Protein AF-A0A8B6BKS2-F1 (afdb_monomer)

Structure (mmCIF, N/CA/C/O backbone):
data_AF-A0A8B6BKS2-F1
#
_entry.id   AF-A0A8B6BKS2-F1
#
loop_
_atom_site.group_PDB
_atom_site.id
_atom_site.type_symbol
_atom_site.label_atom_id
_atom_site.label_alt_id
_atom_site.label_comp_id
_atom_site.label_asym_id
_atom_site.label_entity_id
_atom_site.label_seq_id
_atom_site.pdbx_PDB_ins_code
_atom_site.Cartn_x
_atom_site.Cartn_y
_atom_site.Cartn_z
_atom_site.occupancy
_atom_site.B_iso_or_equiv
_atom_site.auth_seq_id
_atom_site.auth_comp_id
_atom_site.auth_asym_id
_atom_site.auth_atom_id
_atom_site.pdbx_PDB_model_num
ATOM 1 N N . MET A 1 1 ? -27.034 -13.441 58.204 1.00 42.50 1 MET A N 1
ATOM 2 C CA . MET A 1 1 ? -27.053 -11.986 57.940 1.00 42.50 1 MET A CA 1
ATOM 3 C C . MET A 1 1 ? -26.672 -11.765 56.484 1.00 42.50 1 MET A C 1
ATOM 5 O O . MET A 1 1 ? -25.498 -11.872 56.146 1.00 42.50 1 MET A O 1
ATOM 9 N N . ALA A 1 2 ? -27.660 -11.582 55.607 1.00 47.66 2 ALA A N 1
ATOM 10 C CA . ALA A 1 2 ? -27.418 -11.283 54.199 1.00 47.66 2 ALA A CA 1
ATOM 11 C C . ALA A 1 2 ? -27.009 -9.808 54.089 1.00 47.66 2 ALA A C 1
ATOM 13 O O . ALA A 1 2 ? -27.736 -8.935 54.552 1.00 47.66 2 ALA A O 1
ATOM 14 N N . ARG A 1 3 ? -25.821 -9.529 53.545 1.00 54.34 3 ARG A N 1
ATOM 15 C CA . ARG A 1 3 ? -25.397 -8.158 53.244 1.00 54.34 3 ARG A CA 1
ATOM 16 C C . ARG A 1 3 ? -26.262 -7.657 52.089 1.00 54.34 3 ARG A C 1
ATOM 18 O O . ARG A 1 3 ? -26.048 -8.059 50.949 1.00 54.34 3 ARG A O 1
ATOM 25 N N . GLU A 1 4 ? -27.254 -6.827 52.393 1.00 54.84 4 GLU A N 1
ATOM 26 C CA . GLU A 1 4 ? -27.986 -6.060 51.389 1.00 54.84 4 GLU A CA 1
ATOM 27 C C . GLU A 1 4 ? -26.988 -5.162 50.655 1.00 54.84 4 GLU A C 1
ATOM 29 O O . GLU A 1 4 ? -26.503 -4.158 51.179 1.00 54.84 4 GLU A O 1
ATOM 34 N N . ASN A 1 5 ? -26.630 -5.545 49.432 1.00 57.16 5 ASN A N 1
ATOM 35 C CA . ASN A 1 5 ? -25.919 -4.651 48.535 1.00 57.16 5 ASN A CA 1
ATOM 36 C C . ASN A 1 5 ? -26.864 -3.487 48.210 1.00 57.16 5 ASN A C 1
ATOM 38 O O . ASN A 1 5 ? -27.807 -3.648 47.438 1.00 57.16 5 ASN A O 1
ATOM 42 N N . SER A 1 6 ? -26.622 -2.329 48.832 1.00 68.44 6 SER A N 1
ATOM 43 C CA . SER A 1 6 ? -27.387 -1.097 48.618 1.00 68.44 6 SER A CA 1
ATOM 44 C C . SER A 1 6 ? -27.561 -0.815 47.114 1.00 68.44 6 SER A C 1
ATOM 46 O O . SER A 1 6 ? -26.568 -0.860 46.380 1.00 68.44 6 SER A O 1
ATOM 48 N N . PRO A 1 7 ? -28.772 -0.475 46.629 1.00 74.19 7 PRO A N 1
ATOM 49 C CA . PRO A 1 7 ? -29.033 -0.145 45.223 1.00 74.19 7 PRO A CA 1
ATOM 50 C C . PRO A 1 7 ? -28.051 0.876 44.625 1.00 74.19 7 PRO A C 1
ATOM 52 O O . PRO A 1 7 ? -27.686 0.777 43.454 1.00 74.19 7 PRO A O 1
ATOM 55 N N . LYS A 1 8 ? -27.542 1.797 45.455 1.00 75.50 8 LYS A N 1
ATOM 56 C CA . LYS A 1 8 ? -26.528 2.794 45.079 1.00 75.50 8 LYS A CA 1
ATOM 57 C C . LYS A 1 8 ? -25.171 2.168 44.726 1.00 75.50 8 LYS A C 1
ATOM 59 O O . LYS A 1 8 ? -24.528 2.607 43.780 1.00 75.50 8 LYS A O 1
ATOM 64 N N . MET A 1 9 ? -24.756 1.111 45.430 1.00 78.38 9 MET A N 1
ATOM 65 C CA . MET A 1 9 ? -23.510 0.381 45.142 1.00 78.38 9 MET A CA 1
ATOM 66 C C . MET A 1 9 ? -23.595 -0.380 43.818 1.00 78.38 9 MET A C 1
ATOM 68 O O . MET A 1 9 ? -22.642 -0.391 43.040 1.00 78.38 9 MET A O 1
ATOM 72 N N . LEU A 1 10 ? -24.750 -0.990 43.538 1.00 82.12 10 LEU A N 1
ATOM 73 C CA . LEU A 1 10 ? -24.977 -1.698 42.279 1.00 82.12 10 LEU A CA 1
ATOM 74 C C . LEU A 1 10 ? -25.006 -0.730 41.088 1.00 82.12 10 LEU A C 1
ATOM 76 O O . LEU A 1 10 ? -24.488 -1.050 40.018 1.00 82.12 10 LEU A O 1
ATOM 80 N N . GLN A 1 11 ? -25.598 0.451 41.271 1.00 81.06 11 GLN A N 1
ATOM 81 C CA . GLN A 1 11 ? -25.640 1.498 40.255 1.00 81.06 11 GLN A CA 1
ATOM 82 C C . GLN A 1 11 ? -24.242 2.058 39.963 1.00 81.06 11 GLN A C 1
ATOM 84 O O . GLN A 1 11 ? -23.825 2.062 38.808 1.00 81.06 11 GLN A O 1
ATOM 89 N N . HIS A 1 12 ? -23.477 2.389 41.004 1.00 84.00 12 HIS A N 1
ATOM 90 C CA . HIS A 1 12 ? -22.087 2.826 40.870 1.00 84.00 12 HIS A CA 1
ATOM 91 C C . HIS A 1 12 ? -21.213 1.778 40.158 1.00 84.00 12 HIS A C 1
ATOM 93 O O . HIS A 1 12 ? -20.431 2.112 39.274 1.00 84.00 12 HIS A O 1
ATOM 99 N N . TYR A 1 13 ? -21.386 0.485 40.460 1.00 87.38 13 TYR A N 1
ATOM 100 C CA . TYR A 1 13 ? -20.677 -0.591 39.756 1.00 87.38 13 TYR A CA 1
ATOM 101 C C . TYR A 1 13 ? -21.032 -0.670 38.261 1.00 87.38 13 TYR A C 1
ATOM 103 O O . TYR A 1 13 ? -20.156 -0.880 37.419 1.00 87.38 13 TYR A O 1
ATOM 111 N N . LYS A 1 14 ? -22.313 -0.493 37.907 1.00 90.81 14 LYS A N 1
ATOM 112 C CA . LYS A 1 14 ? -22.757 -0.454 36.503 1.00 90.81 14 LYS A CA 1
ATOM 113 C C . LYS A 1 14 ? -22.177 0.753 35.763 1.00 90.81 14 LYS A C 1
ATOM 115 O O . LYS A 1 14 ? -21.728 0.597 34.630 1.00 90.81 14 LYS A O 1
ATOM 120 N N . GLU A 1 15 ? -22.155 1.917 36.405 1.00 88.88 15 GLU A N 1
ATOM 121 C CA . GLU A 1 15 ? -21.561 3.144 35.865 1.00 88.88 15 GLU A CA 1
ATOM 122 C C . GLU A 1 15 ? -20.050 2.985 35.653 1.00 88.88 15 GLU A C 1
ATOM 124 O O . GLU A 1 15 ? -19.553 3.272 34.565 1.00 88.88 15 GLU A O 1
ATOM 129 N N . GLN A 1 16 ? -19.328 2.416 36.623 1.00 88.88 16 GLN A N 1
ATOM 130 C CA . GLN A 1 16 ? -17.899 2.121 36.480 1.00 88.88 16 GLN A CA 1
ATOM 131 C C . GLN A 1 16 ? -17.611 1.160 35.321 1.00 88.88 16 GLN A C 1
ATOM 133 O O . GLN A 1 16 ? -16.742 1.439 34.495 1.00 88.88 16 GLN A O 1
ATOM 138 N N . LYS A 1 17 ? -18.376 0.068 35.195 1.00 92.00 17 LYS A N 1
ATOM 139 C CA . LYS A 1 17 ? -18.244 -0.850 34.052 1.00 92.00 17 LYS A CA 1
ATOM 140 C C . LYS A 1 17 ? -18.544 -0.177 32.719 1.00 92.00 17 LYS A C 1
ATOM 142 O O . LYS A 1 17 ? -17.910 -0.491 31.713 1.00 92.00 17 LYS A O 1
ATOM 147 N N . HIS A 1 18 ? -19.516 0.731 32.686 1.00 90.94 18 HIS A N 1
ATOM 148 C CA . HIS A 1 18 ? -19.833 1.475 31.475 1.00 90.94 18 HIS A CA 1
ATOM 149 C C . HIS A 1 18 ? -18.670 2.383 31.055 1.00 90.94 18 HIS A C 1
ATOM 151 O O . HIS A 1 18 ? -18.277 2.366 29.888 1.00 90.94 18 HIS A O 1
ATOM 157 N N . ILE A 1 19 ? -18.074 3.101 32.011 1.00 93.56 19 ILE A N 1
ATOM 158 C CA . ILE A 1 19 ? -16.890 3.938 31.787 1.00 93.56 19 ILE A CA 1
ATOM 159 C C . ILE A 1 19 ? -15.718 3.089 31.279 1.00 93.56 19 ILE A C 1
ATOM 161 O O . ILE A 1 19 ? -15.110 3.443 30.273 1.00 93.56 19 ILE A O 1
ATOM 165 N N . GLU A 1 20 ? -15.449 1.934 31.893 1.00 93.00 20 GLU A N 1
ATOM 166 C CA . GLU A 1 20 ? -14.384 1.015 31.467 1.00 93.00 20 GLU A CA 1
ATOM 167 C C . GLU A 1 20 ? -14.575 0.536 30.015 1.00 93.00 20 GLU A C 1
ATOM 169 O O . GLU A 1 20 ? -13.639 0.555 29.212 1.00 93.00 20 GLU A O 1
ATOM 174 N N 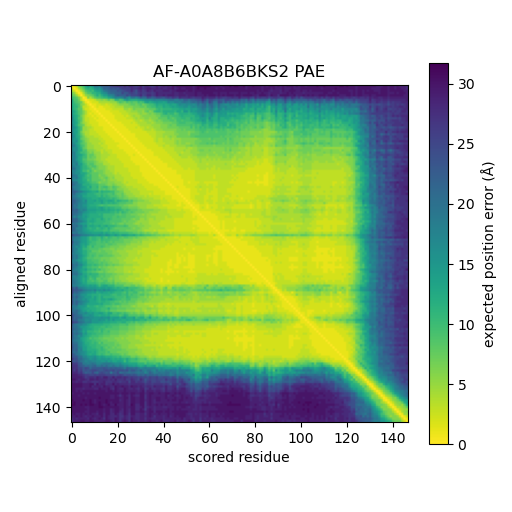. ILE A 1 21 ? -15.805 0.169 29.636 1.00 95.19 21 ILE A N 1
ATOM 175 C CA . ILE A 1 21 ? -16.134 -0.230 28.259 1.00 95.19 21 ILE A CA 1
ATOM 176 C C . ILE A 1 21 ? -15.899 0.925 27.279 1.00 95.19 21 ILE A C 1
ATOM 178 O O . ILE A 1 21 ? -15.370 0.704 26.186 1.00 95.19 21 ILE A O 1
ATOM 182 N N . LEU A 1 22 ? -16.302 2.147 27.634 1.00 94.38 22 LEU A N 1
ATOM 183 C CA . LEU A 1 22 ? -16.088 3.325 26.793 1.00 94.38 22 LEU A CA 1
ATOM 184 C C . LEU A 1 22 ? -14.598 3.643 26.638 1.00 94.38 22 LEU A C 1
ATOM 186 O O . LEU A 1 22 ? -14.151 3.912 25.521 1.00 94.38 22 LEU A O 1
ATOM 190 N N . GLN A 1 23 ? -13.829 3.543 27.722 1.00 93.62 23 GLN A N 1
ATOM 191 C CA . GLN A 1 23 ? -12.381 3.733 27.719 1.00 93.62 23 GLN A CA 1
ATOM 192 C C . GLN A 1 23 ? -11.708 2.727 26.781 1.00 93.62 23 GLN A C 1
ATOM 194 O O . GLN A 1 23 ? -10.993 3.116 25.861 1.00 93.62 23 GLN A O 1
ATOM 199 N N . LYS A 1 24 ? -12.051 1.441 26.912 1.00 95.06 24 LYS A N 1
ATOM 200 C CA . LYS A 1 24 ? -11.530 0.382 26.043 1.00 95.06 24 LYS A CA 1
ATOM 201 C C . LYS A 1 24 ? -11.869 0.620 24.570 1.00 95.06 24 LYS A C 1
ATOM 203 O O . LYS A 1 24 ? -11.003 0.484 23.711 1.00 95.06 24 LYS A O 1
ATOM 208 N N . LYS A 1 25 ? -13.107 1.019 24.257 1.00 94.88 25 LYS A N 1
ATOM 209 C CA . LYS A 1 25 ? -13.510 1.357 22.878 1.00 94.88 25 LYS A CA 1
ATOM 210 C C . LYS A 1 25 ? -12.715 2.539 22.320 1.00 94.88 25 LYS A C 1
ATOM 212 O O . LYS A 1 25 ? -12.345 2.517 21.145 1.00 94.88 25 LYS A O 1
ATOM 217 N N . LYS A 1 26 ? -12.448 3.556 23.145 1.00 94.00 26 LYS A N 1
ATOM 218 C CA . LYS A 1 26 ? -11.620 4.709 22.775 1.00 94.00 26 LYS A CA 1
ATOM 219 C C . LYS A 1 26 ? -10.180 4.277 22.490 1.00 94.00 26 LYS A C 1
ATOM 221 O O . LYS A 1 26 ? -9.654 4.620 21.433 1.00 94.00 26 LYS A O 1
ATOM 226 N N . ASP A 1 27 ? -9.580 3.476 23.362 1.00 94.12 27 ASP A N 1
ATOM 227 C CA . ASP A 1 27 ? -8.206 2.991 23.199 1.00 94.12 27 ASP A CA 1
ATOM 228 C C . ASP A 1 27 ? -8.065 2.084 21.968 1.00 94.12 27 ASP A C 1
ATOM 230 O O . ASP A 1 27 ? -7.114 2.207 21.194 1.00 94.12 27 ASP A O 1
ATOM 234 N N . GLU A 1 28 ? -9.056 1.227 21.708 1.00 95.69 28 GLU A N 1
ATOM 235 C CA . GLU A 1 28 ? -9.120 0.423 20.486 1.00 95.69 28 GLU A CA 1
ATOM 236 C C . GLU A 1 28 ? -9.212 1.291 19.225 1.00 95.69 28 GLU A C 1
ATOM 238 O O . GLU A 1 28 ? -8.568 0.982 18.218 1.00 95.69 28 GLU A O 1
ATOM 243 N N . ALA A 1 29 ? -10.002 2.368 19.253 1.00 94.38 29 ALA A N 1
ATOM 244 C CA . ALA A 1 29 ? -10.112 3.302 18.135 1.00 94.38 29 ALA A CA 1
ATOM 245 C C . ALA A 1 29 ? -8.787 4.036 17.881 1.00 94.38 29 ALA A C 1
ATOM 247 O O . ALA A 1 29 ? -8.341 4.099 16.733 1.00 94.38 29 ALA A O 1
ATOM 248 N N . ILE A 1 30 ? -8.124 4.508 18.942 1.00 94.69 30 ILE A N 1
ATOM 249 C CA . ILE A 1 30 ? -6.807 5.153 18.866 1.00 94.69 30 ILE A CA 1
ATOM 250 C C . ILE A 1 30 ? -5.774 4.175 18.300 1.00 94.69 30 ILE A C 1
ATOM 252 O O . ILE A 1 30 ? -5.097 4.495 17.326 1.00 94.69 30 ILE A O 1
ATOM 256 N N . SER A 1 31 ? -5.700 2.951 18.831 1.00 94.62 31 SER A N 1
ATOM 257 C CA . SER A 1 31 ? -4.756 1.932 18.355 1.00 94.62 31 SER A CA 1
ATOM 258 C C . SER A 1 31 ? -4.989 1.573 16.884 1.00 94.62 31 SER A C 1
ATOM 260 O O . SER A 1 31 ? -4.041 1.479 16.102 1.00 94.62 31 SER A O 1
ATOM 262 N N . LYS A 1 32 ? -6.253 1.424 16.463 1.00 95.00 32 LYS A N 1
ATOM 263 C CA . LYS A 1 32 ? -6.603 1.190 15.052 1.00 95.00 32 LYS A CA 1
ATOM 264 C C . LYS A 1 32 ? -6.180 2.357 14.163 1.00 95.00 32 LYS A C 1
ATOM 266 O O . LYS A 1 32 ? -5.700 2.115 13.057 1.00 95.00 32 LYS A O 1
ATOM 271 N N . GLN A 1 33 ? -6.359 3.595 14.617 1.00 92.38 33 GLN A N 1
ATOM 272 C CA . GLN A 1 33 ? -5.958 4.773 13.854 1.00 92.38 33 GLN A CA 1
ATOM 273 C C . GLN A 1 33 ? -4.434 4.88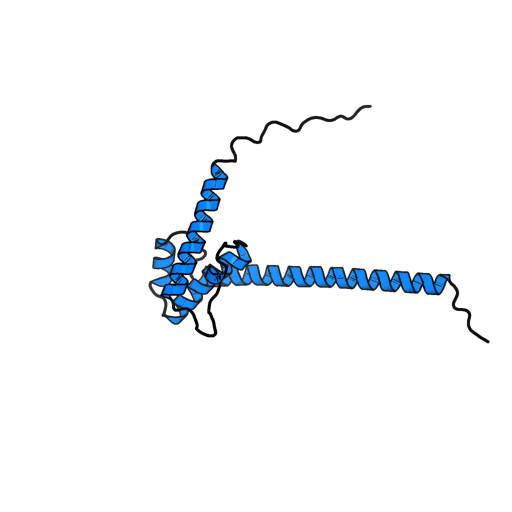1 13.743 1.00 92.38 33 GLN A C 1
ATOM 275 O O . GLN A 1 33 ? -3.930 5.119 12.647 1.00 92.38 33 GLN A O 1
ATOM 280 N N . GLN A 1 34 ? -3.708 4.628 14.833 1.00 94.31 34 GLN A N 1
ATOM 281 C CA . GLN A 1 34 ? -2.247 4.626 14.846 1.00 94.31 34 GLN A CA 1
ATOM 282 C C . GLN A 1 34 ? -1.690 3.619 13.834 1.00 94.31 34 GLN A C 1
ATOM 284 O O . GLN A 1 34 ? -0.923 3.994 12.957 1.00 94.31 34 GLN A O 1
ATOM 289 N N . ARG A 1 35 ? -2.186 2.372 13.851 1.00 94.38 35 ARG A N 1
ATOM 290 C CA . ARG A 1 35 ? -1.766 1.331 12.893 1.00 94.38 35 ARG A CA 1
ATOM 291 C C . ARG A 1 35 ? -1.983 1.741 11.436 1.00 94.38 35 ARG A C 1
ATOM 293 O O . ARG A 1 35 ? -1.143 1.452 10.590 1.00 94.38 35 ARG A O 1
ATOM 300 N N . LYS A 1 36 ? -3.102 2.411 11.132 1.00 92.62 36 LYS A N 1
ATOM 301 C CA . LYS A 1 36 ? -3.371 2.931 9.780 1.00 92.62 36 LYS A CA 1
ATOM 302 C C . LYS A 1 36 ? -2.388 4.036 9.397 1.00 92.62 36 LYS A C 1
ATOM 304 O O . LYS A 1 36 ? -1.921 4.055 8.263 1.00 92.62 36 LYS A O 1
ATOM 309 N N . ASN A 1 37 ? -2.084 4.945 10.321 1.00 93.31 37 ASN A N 1
ATOM 310 C CA . ASN A 1 37 ? -1.119 6.017 10.085 1.00 93.31 37 ASN A CA 1
ATOM 311 C C . ASN A 1 37 ? 0.284 5.446 9.837 1.00 93.31 37 ASN A C 1
ATOM 313 O O . ASN A 1 37 ? 0.926 5.827 8.861 1.00 93.31 37 ASN A O 1
ATOM 317 N N . ASP A 1 38 ? 0.714 4.481 10.649 1.00 95.38 38 ASP A N 1
ATOM 318 C CA . ASP A 1 38 ? 2.006 3.810 10.495 1.00 95.38 38 ASP A CA 1
ATOM 319 C C . ASP A 1 38 ? 2.089 3.072 9.149 1.00 95.38 38 ASP A C 1
ATOM 321 O O . ASP A 1 38 ? 3.103 3.141 8.454 1.00 95.38 38 ASP A O 1
ATOM 325 N N . GLU A 1 39 ? 1.003 2.415 8.723 1.00 95.00 39 GLU A N 1
ATOM 326 C CA . GLU A 1 39 ? 0.939 1.762 7.413 1.00 95.00 39 GLU A CA 1
ATOM 327 C C . GLU A 1 39 ? 1.041 2.769 6.257 1.00 95.00 39 GLU A C 1
ATOM 329 O O . GLU A 1 39 ? 1.725 2.495 5.267 1.00 95.00 39 GLU A O 1
ATOM 334 N N . ILE A 1 40 ? 0.400 3.937 6.375 1.00 94.00 40 ILE A N 1
ATOM 335 C CA . ILE A 1 40 ? 0.494 5.022 5.387 1.00 94.00 40 ILE A CA 1
ATOM 336 C C . ILE A 1 40 ? 1.928 5.551 5.307 1.00 94.00 40 ILE A C 1
ATOM 338 O O . ILE A 1 40 ? 2.455 5.680 4.202 1.00 94.00 40 ILE A O 1
ATOM 342 N N . ILE A 1 41 ? 2.559 5.835 6.451 1.00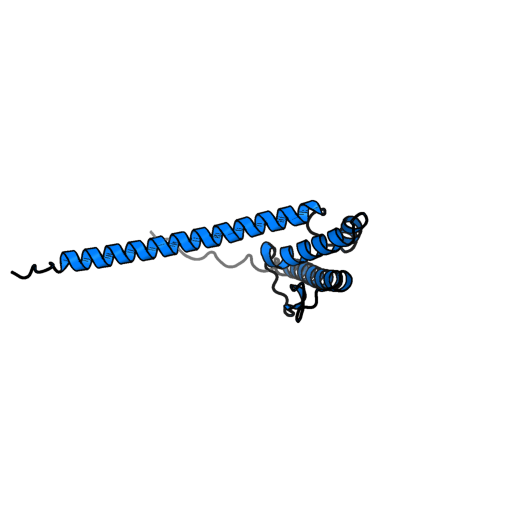 95.19 41 ILE A N 1
ATOM 343 C CA . ILE A 1 41 ? 3.938 6.342 6.521 1.00 95.19 41 ILE A CA 1
ATOM 344 C C . ILE A 1 41 ? 4.895 5.331 5.900 1.00 95.19 41 ILE A C 1
ATOM 346 O O . ILE A 1 41 ? 5.676 5.688 5.020 1.00 95.19 41 ILE A O 1
ATOM 350 N N 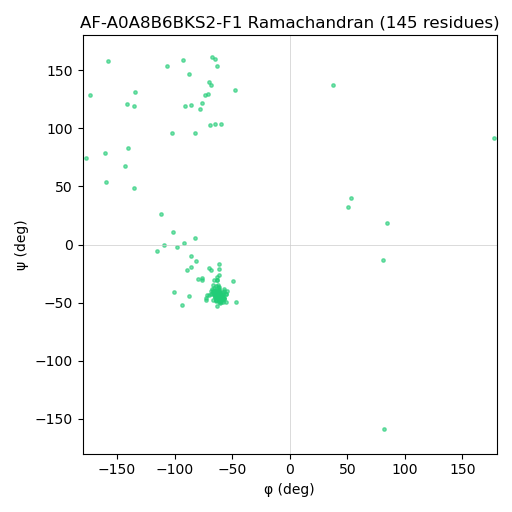. LYS A 1 42 ? 4.781 4.059 6.290 1.00 95.44 42 LYS A N 1
ATOM 351 C CA . LYS A 1 42 ? 5.597 2.988 5.723 1.00 95.44 42 LYS A CA 1
ATOM 352 C C . LYS A 1 42 ? 5.401 2.875 4.215 1.00 95.44 42 LYS A C 1
ATOM 354 O O . LYS A 1 42 ? 6.371 2.838 3.479 1.00 95.44 42 LYS A O 1
ATOM 359 N N . THR A 1 43 ? 4.154 2.857 3.745 1.00 94.12 43 THR A N 1
ATOM 360 C CA . THR A 1 43 ? 3.859 2.705 2.311 1.00 94.12 43 THR A CA 1
ATOM 361 C C . THR A 1 43 ? 4.384 3.888 1.492 1.00 94.12 43 THR A C 1
ATOM 363 O O . THR A 1 43 ? 4.835 3.680 0.372 1.00 94.12 43 THR A O 1
ATOM 366 N N . LYS A 1 44 ? 4.352 5.113 2.039 1.00 93.50 44 LYS A N 1
ATOM 367 C CA . LYS A 1 44 ? 5.004 6.290 1.439 1.00 93.50 44 LYS A CA 1
ATOM 368 C C . LYS A 1 44 ? 6.521 6.106 1.366 1.00 93.50 44 LYS A C 1
ATOM 370 O O . LYS A 1 44 ? 7.078 6.177 0.280 1.00 93.50 44 LYS A O 1
ATOM 375 N N . GLY A 1 45 ? 7.153 5.766 2.490 1.00 93.81 45 GLY A N 1
ATOM 376 C CA . GLY A 1 45 ? 8.596 5.533 2.541 1.00 93.81 45 GLY A CA 1
ATOM 377 C C . GLY A 1 45 ? 9.055 4.432 1.581 1.00 93.81 45 GLY A C 1
ATOM 378 O O . GLY A 1 45 ? 10.035 4.618 0.868 1.00 93.81 45 GLY A O 1
ATOM 379 N N . ASP A 1 46 ? 8.311 3.325 1.495 1.00 92.75 46 ASP A N 1
ATOM 380 C CA . ASP A 1 46 ? 8.612 2.207 0.596 1.00 92.75 46 ASP A CA 1
ATOM 381 C C . ASP A 1 46 ? 8.649 2.666 -0.877 1.00 92.75 46 ASP A C 1
ATOM 383 O O . ASP A 1 46 ? 9.564 2.288 -1.608 1.00 92.75 46 ASP A O 1
ATOM 387 N N . ILE A 1 47 ? 7.702 3.501 -1.331 1.00 94.62 47 ILE A N 1
ATOM 388 C CA . ILE A 1 47 ? 7.702 3.985 -2.725 1.00 94.62 47 ILE A CA 1
ATOM 389 C C . ILE A 1 47 ? 8.744 5.079 -2.985 1.00 94.62 47 ILE A C 1
ATOM 391 O O . ILE A 1 47 ? 9.259 5.165 -4.099 1.00 94.62 47 ILE A O 1
ATOM 395 N N . ASP A 1 48 ? 9.099 5.875 -1.975 1.00 94.12 48 ASP A N 1
ATOM 396 C CA . ASP A 1 48 ? 10.118 6.922 -2.100 1.00 94.12 48 ASP A CA 1
ATOM 397 C C . ASP A 1 48 ? 11.498 6.324 -2.416 1.00 94.12 48 ASP A C 1
ATOM 399 O O . ASP A 1 48 ? 12.265 6.913 -3.179 1.00 94.12 48 ASP A O 1
ATOM 403 N N . THR A 1 49 ? 11.775 5.096 -1.952 1.00 93.06 49 THR A N 1
ATOM 404 C CA . THR A 1 49 ? 13.001 4.358 -2.322 1.00 93.06 49 THR A CA 1
ATOM 405 C C . THR A 1 49 ? 13.126 4.072 -3.823 1.00 93.06 49 THR A C 1
ATOM 407 O O . THR A 1 49 ? 14.232 3.864 -4.319 1.00 93.06 49 THR A O 1
ATOM 410 N N . TYR A 1 50 ? 12.010 4.108 -4.558 1.00 92.50 50 TYR A N 1
ATOM 411 C CA . TYR A 1 50 ? 11.941 3.878 -6.003 1.00 92.50 50 TYR A CA 1
ATOM 412 C C . TYR A 1 50 ? 11.576 5.152 -6.781 1.00 92.50 50 TYR A C 1
ATOM 414 O O . TYR A 1 50 ? 11.003 5.084 -7.871 1.00 92.50 50 TYR A O 1
ATOM 422 N N . GLY A 1 51 ? 11.888 6.325 -6.223 1.00 89.00 51 GLY A N 1
ATOM 423 C CA . GLY A 1 51 ? 11.642 7.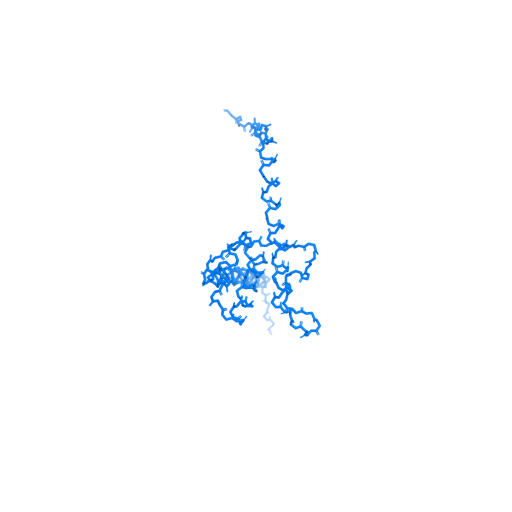613 -6.874 1.00 89.00 51 GLY A CA 1
ATOM 424 C C . GLY A 1 51 ? 10.229 8.167 -6.676 1.00 89.00 51 GLY A C 1
ATOM 425 O O . GLY A 1 51 ? 9.816 9.045 -7.429 1.00 89.00 51 GLY A O 1
ATOM 426 N N . GLY A 1 52 ? 9.493 7.677 -5.675 1.00 92.50 52 GLY A N 1
ATOM 427 C CA . GLY A 1 52 ? 8.192 8.213 -5.277 1.00 92.50 52 GLY A CA 1
ATOM 428 C C . GLY A 1 52 ? 7.029 7.706 -6.129 1.00 92.50 52 GLY A C 1
ATOM 429 O O . GLY A 1 52 ? 7.082 6.636 -6.738 1.00 92.50 52 GLY A O 1
ATOM 430 N N . GLN A 1 53 ? 5.920 8.450 -6.129 1.00 92.06 53 GLN A N 1
ATOM 431 C CA . GLN A 1 53 ? 4.708 8.054 -6.847 1.00 92.06 53 GLN A CA 1
ATOM 432 C C . GLN A 1 53 ? 4.886 8.230 -8.357 1.00 92.06 53 GLN A C 1
ATOM 434 O O . GLN A 1 53 ? 5.203 9.317 -8.833 1.00 92.06 53 GLN A O 1
ATOM 439 N N . TRP A 1 54 ? 4.579 7.185 -9.124 1.00 92.38 54 TRP A N 1
ATOM 440 C CA . TRP A 1 54 ? 4.586 7.269 -10.581 1.00 92.38 54 TRP A CA 1
ATOM 441 C C . TRP A 1 54 ? 3.204 7.673 -11.086 1.00 92.38 54 TRP A C 1
ATOM 443 O O . TRP A 1 54 ? 2.218 6.960 -10.874 1.00 92.38 54 TRP A O 1
ATOM 453 N N . VAL A 1 55 ? 3.134 8.816 -11.765 1.00 84.50 55 VAL A N 1
ATOM 454 C CA . VAL A 1 55 ? 1.904 9.301 -12.408 1.00 84.50 55 VAL A CA 1
ATOM 455 C C . VAL A 1 55 ? 1.945 8.995 -13.900 1.00 84.50 55 VAL A C 1
ATOM 457 O O . VAL A 1 55 ? 0.951 8.546 -14.468 1.00 84.50 55 VAL A O 1
ATOM 460 N N . LEU A 1 56 ? 3.105 9.175 -14.537 1.00 86.25 56 LEU A N 1
ATOM 461 C CA . LEU A 1 56 ? 3.281 8.962 -15.968 1.00 86.25 56 LEU A CA 1
ATOM 462 C C . LEU A 1 56 ? 4.080 7.686 -16.248 1.00 86.25 56 LEU A C 1
ATOM 464 O O . LEU A 1 56 ? 4.931 7.260 -15.468 1.00 86.25 56 LEU A O 1
ATOM 468 N N . LYS A 1 57 ? 3.853 7.096 -17.430 1.00 87.75 57 LYS A N 1
ATOM 469 C CA . LYS A 1 57 ? 4.588 5.906 -17.900 1.00 87.75 57 LYS A CA 1
ATOM 470 C C . LYS A 1 57 ? 6.107 6.120 -17.890 1.00 87.75 57 LYS A C 1
ATOM 472 O O . LYS A 1 57 ? 6.835 5.226 -17.479 1.00 87.75 57 LYS A O 1
ATOM 477 N N . LYS A 1 58 ? 6.560 7.311 -18.291 1.00 89.75 58 LYS A N 1
ATOM 478 C CA . LYS A 1 58 ? 7.984 7.675 -18.326 1.00 89.75 58 LYS A CA 1
ATOM 479 C C . LYS A 1 58 ? 8.644 7.644 -16.939 1.00 89.75 58 LYS A C 1
ATOM 481 O O . LYS A 1 58 ? 9.803 7.263 -16.831 1.00 89.75 58 LYS A O 1
ATOM 486 N N . ASP A 1 59 ? 7.905 8.008 -15.887 1.00 89.56 59 ASP A N 1
ATOM 487 C CA . ASP A 1 59 ? 8.430 8.055 -14.516 1.00 89.56 59 ASP A CA 1
ATOM 488 C C . ASP A 1 59 ? 8.683 6.632 -14.012 1.00 89.56 59 ASP A C 1
ATOM 490 O O . ASP A 1 59 ? 9.745 6.332 -13.474 1.00 89.56 59 ASP A O 1
ATOM 494 N N . MET A 1 60 ? 7.733 5.733 -14.289 1.00 93.25 60 MET A N 1
ATOM 495 C CA . MET A 1 60 ? 7.874 4.301 -14.040 1.00 93.25 60 MET A CA 1
ATOM 496 C C . MET A 1 60 ? 9.053 3.709 -14.822 1.00 93.25 60 MET A C 1
ATOM 498 O O . MET A 1 60 ? 9.869 3.003 -14.242 1.00 93.25 60 MET A O 1
ATOM 502 N N . GLU A 1 61 ? 9.157 3.963 -16.129 1.00 93.44 61 GLU A N 1
ATOM 503 C CA . GLU A 1 61 ? 10.242 3.407 -16.955 1.00 93.44 61 GLU A CA 1
ATOM 504 C C . GLU A 1 61 ? 11.615 3.803 -16.410 1.00 93.44 61 GLU A C 1
ATOM 506 O O . GLU A 1 61 ? 12.460 2.933 -16.201 1.00 93.44 61 GLU A O 1
ATOM 511 N N . ARG A 1 62 ? 11.787 5.085 -16.073 1.00 93.31 62 ARG A N 1
ATOM 512 C CA . ARG A 1 62 ? 13.009 5.604 -15.454 1.00 93.31 62 ARG A CA 1
ATOM 513 C C . ARG A 1 62 ? 13.297 4.958 -14.099 1.00 93.31 62 ARG A C 1
ATOM 515 O O . ARG A 1 62 ? 14.436 4.596 -13.822 1.00 93.31 62 ARG A O 1
ATOM 522 N N . ALA A 1 63 ? 12.281 4.807 -13.251 1.00 93.19 63 ALA A N 1
ATOM 523 C CA . ALA A 1 63 ? 12.441 4.199 -11.933 1.00 93.19 63 ALA A CA 1
ATOM 524 C C . ALA A 1 63 ? 12.817 2.710 -12.006 1.00 93.19 63 ALA A C 1
ATOM 526 O O . ALA A 1 63 ? 13.509 2.202 -11.127 1.00 93.19 63 ALA A O 1
ATOM 527 N N . LEU A 1 64 ? 12.374 2.003 -13.049 1.00 95.44 64 LEU A N 1
ATOM 528 C CA . LEU A 1 64 ? 12.625 0.573 -13.214 1.00 95.44 64 LEU A CA 1
ATOM 529 C C . LEU A 1 64 ? 13.926 0.260 -13.965 1.00 95.44 64 LEU A C 1
ATOM 531 O O . LEU A 1 64 ? 14.423 -0.854 -13.826 1.00 95.44 64 LEU A O 1
ATOM 535 N N . GLU A 1 65 ? 14.465 1.186 -14.758 1.00 93.19 65 GLU A N 1
ATOM 536 C CA . GLU A 1 65 ? 15.549 0.951 -15.726 1.00 93.19 65 GLU A CA 1
ATOM 537 C C . GLU A 1 65 ? 16.720 0.132 -15.156 1.00 93.19 65 GLU A C 1
ATOM 539 O O . GLU A 1 65 ? 17.073 -0.909 -15.712 1.00 93.19 65 GLU A O 1
ATOM 544 N N . ASN A 1 66 ? 17.224 0.525 -13.983 1.00 92.12 66 ASN A N 1
ATOM 545 C CA . ASN A 1 66 ? 18.419 -0.060 -13.362 1.00 92.12 66 ASN A CA 1
ATOM 546 C C . ASN A 1 66 ? 18.124 -1.056 -12.225 1.00 92.12 66 ASN A C 1
ATOM 548 O O . ASN A 1 66 ? 19.030 -1.452 -11.493 1.00 92.12 66 ASN A O 1
ATOM 552 N N . LEU A 1 67 ? 16.865 -1.463 -12.044 1.00 95.12 67 LEU A N 1
ATOM 553 C CA . LEU A 1 67 ? 16.478 -2.381 -10.972 1.00 95.12 67 LEU A CA 1
ATOM 554 C C . LEU A 1 67 ? 16.616 -3.851 -11.387 1.00 95.12 67 LEU A C 1
ATOM 556 O O . LEU A 1 67 ? 16.321 -4.238 -12.521 1.00 95.12 67 LE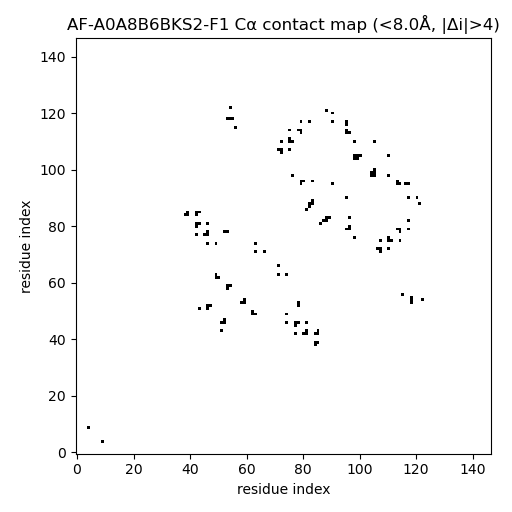U A O 1
ATOM 560 N N . SER A 1 68 ? 16.969 -4.709 -10.428 1.00 96.62 68 SER A N 1
ATOM 561 C CA . SER A 1 68 ? 16.856 -6.161 -10.606 1.00 96.62 68 SER A CA 1
ATOM 562 C C . SER A 1 68 ? 15.392 -6.589 -10.758 1.00 96.62 68 SER A C 1
ATOM 564 O O . SER A 1 68 ? 14.472 -5.898 -10.320 1.00 96.62 68 SER A O 1
ATOM 566 N N . MET A 1 69 ? 15.146 -7.771 -11.332 1.00 95.25 69 MET A N 1
ATOM 567 C CA . MET A 1 69 ? 13.780 -8.267 -11.547 1.00 95.25 69 MET A CA 1
ATOM 568 C C . MET A 1 69 ? 12.953 -8.345 -10.250 1.00 95.25 69 MET A C 1
ATOM 570 O O . MET A 1 69 ? 11.771 -8.004 -10.258 1.00 95.25 69 MET A O 1
ATOM 574 N N . SER A 1 70 ? 13.571 -8.736 -9.128 1.00 95.25 70 SER A N 1
ATOM 575 C CA . SER A 1 70 ? 12.896 -8.752 -7.820 1.00 95.25 70 SER A CA 1
ATOM 576 C C . SER A 1 70 ? 12.497 -7.343 -7.387 1.00 95.25 70 SER A C 1
ATOM 578 O O . SER A 1 70 ? 11.338 -7.104 -7.061 1.00 95.25 70 SER A O 1
ATOM 580 N N . GLN A 1 71 ? 13.428 -6.389 -7.471 1.00 96.38 71 GLN A N 1
ATOM 581 C CA . GLN A 1 71 ? 13.171 -4.995 -7.110 1.00 96.38 71 GLN A CA 1
ATOM 582 C C . GLN A 1 71 ? 12.100 -4.360 -8.000 1.00 96.38 71 GLN A C 1
ATOM 584 O O . GLN A 1 71 ? 11.276 -3.605 -7.500 1.00 96.38 71 GLN A O 1
ATOM 589 N N . LYS A 1 72 ? 12.049 -4.698 -9.297 1.00 97.00 72 LYS A N 1
ATOM 590 C CA . LYS A 1 72 ? 10.975 -4.241 -10.194 1.00 97.00 72 LYS A CA 1
ATOM 591 C C . LYS A 1 72 ? 9.605 -4.710 -9.710 1.00 97.00 72 LYS A C 1
ATOM 593 O O . LYS A 1 72 ? 8.665 -3.922 -9.663 1.00 97.00 72 LYS A O 1
ATOM 598 N N . VAL A 1 73 ? 9.483 -5.986 -9.340 1.00 96.75 73 VAL A N 1
ATOM 599 C CA . VAL A 1 73 ? 8.229 -6.541 -8.809 1.00 96.75 73 VAL A CA 1
ATOM 600 C C . VAL A 1 73 ? 7.827 -5.833 -7.518 1.00 96.75 73 VAL A C 1
ATOM 602 O O . VAL A 1 73 ? 6.663 -5.452 -7.376 1.00 96.75 73 VAL A O 1
ATOM 605 N N . ASP A 1 74 ? 8.769 -5.636 -6.601 1.00 96.06 74 ASP A N 1
ATOM 606 C CA . ASP A 1 74 ? 8.501 -4.994 -5.314 1.00 96.06 74 ASP A CA 1
ATOM 607 C C . ASP A 1 74 ? 8.117 -3.520 -5.482 1.00 96.06 74 ASP A C 1
ATOM 609 O O . ASP A 1 74 ? 7.115 -3.086 -4.910 1.00 96.06 74 ASP A O 1
ATOM 613 N N . ALA A 1 75 ? 8.806 -2.786 -6.358 1.00 96.69 75 ALA A N 1
ATOM 614 C CA . ALA A 1 75 ? 8.493 -1.397 -6.676 1.00 96.69 75 ALA A CA 1
ATOM 615 C C . ALA A 1 75 ? 7.074 -1.248 -7.256 1.00 96.69 75 ALA A C 1
ATOM 617 O O . ALA A 1 75 ? 6.289 -0.423 -6.785 1.00 96.69 75 ALA A O 1
ATOM 618 N N . VAL A 1 76 ? 6.684 -2.099 -8.216 1.00 96.81 76 VAL A N 1
ATOM 619 C CA . VAL A 1 76 ? 5.332 -2.056 -8.807 1.00 96.81 76 VAL A CA 1
ATOM 620 C C . VAL A 1 76 ? 4.257 -2.441 -7.784 1.00 96.81 76 VAL A C 1
ATOM 622 O O . VAL A 1 76 ? 3.205 -1.799 -7.719 1.00 96.81 76 VAL A O 1
ATOM 625 N N . LYS A 1 77 ? 4.503 -3.448 -6.933 1.00 96.44 77 LYS A N 1
ATOM 626 C CA . LYS A 1 77 ? 3.590 -3.775 -5.822 1.00 96.44 77 LYS A CA 1
ATOM 627 C C . LYS A 1 77 ? 3.454 -2.613 -4.844 1.00 96.44 77 LYS A C 1
ATOM 629 O O . LYS A 1 77 ? 2.344 -2.362 -4.376 1.00 96.44 77 LYS A O 1
ATOM 634 N N . GLY A 1 78 ? 4.548 -1.903 -4.568 1.00 96.12 78 GLY A N 1
ATOM 635 C CA . GLY A 1 78 ? 4.565 -0.681 -3.770 1.00 96.12 78 GLY A CA 1
ATOM 636 C C . GLY A 1 78 ? 3.599 0.363 -4.322 1.00 96.12 78 GLY A C 1
ATOM 637 O O . GLY A 1 78 ? 2.729 0.832 -3.592 1.00 96.12 78 GLY A O 1
ATOM 638 N N . GLN A 1 79 ? 3.649 0.636 -5.629 1.00 95.44 79 GLN A N 1
ATOM 639 C CA . GLN A 1 79 ? 2.732 1.582 -6.278 1.00 95.44 79 GLN A CA 1
ATOM 640 C C . GLN A 1 79 ? 1.261 1.146 -6.197 1.00 95.44 79 GLN A C 1
ATOM 642 O O . GLN A 1 79 ? 0.381 1.948 -5.884 1.00 95.44 79 GLN A O 1
ATOM 647 N N . ILE A 1 80 ? 0.966 -0.135 -6.437 1.00 95.19 80 ILE A N 1
ATOM 648 C CA . ILE A 1 80 ? -0.404 -0.669 -6.320 1.00 95.19 80 ILE A CA 1
ATOM 649 C C . ILE A 1 80 ? -0.895 -0.593 -4.864 1.00 95.19 80 ILE A C 1
ATOM 651 O O . ILE A 1 80 ? -2.046 -0.236 -4.600 1.00 95.19 80 ILE A O 1
ATOM 655 N N . LYS A 1 81 ? -0.026 -0.891 -3.892 1.00 94.94 81 LYS A N 1
ATOM 656 C CA . LYS A 1 81 ? -0.351 -0.766 -2.467 1.00 94.94 81 LYS A CA 1
ATOM 657 C C . LYS A 1 81 ? -0.593 0.692 -2.082 1.00 94.94 81 LYS A C 1
ATOM 659 O O . LYS A 1 81 ? -1.542 0.965 -1.351 1.00 94.94 81 LYS A O 1
ATOM 664 N N . TYR A 1 82 ? 0.206 1.620 -2.601 1.00 94.06 82 TYR A N 1
ATOM 665 C CA . TYR A 1 82 ? 0.038 3.053 -2.383 1.00 94.06 82 TYR A CA 1
ATOM 666 C C . TYR A 1 82 ? -1.342 3.542 -2.838 1.00 94.06 82 TYR A C 1
ATOM 668 O O . TYR A 1 82 ? -2.038 4.220 -2.079 1.00 94.06 82 TYR A O 1
ATOM 676 N N . GLN A 1 83 ? -1.789 3.110 -4.020 1.00 91.50 83 GLN A N 1
ATOM 677 C CA . GLN A 1 83 ? -3.134 3.397 -4.536 1.00 91.50 83 GLN A CA 1
ATOM 678 C C . GLN A 1 83 ? -4.241 2.953 -3.564 1.00 91.50 83 GLN A C 1
ATOM 680 O O . GLN A 1 83 ? -5.194 3.691 -3.305 1.00 91.50 83 GLN A O 1
ATOM 685 N N . LYS A 1 84 ? -4.086 1.768 -2.964 1.00 91.19 84 LYS A N 1
ATOM 686 C CA . LYS A 1 84 ? -5.041 1.210 -1.998 1.00 91.19 84 LYS A CA 1
ATOM 687 C C . LYS A 1 84 ? -5.003 1.907 -0.634 1.00 91.19 84 LYS A C 1
ATOM 689 O O . LYS A 1 84 ? -6.052 2.205 -0.071 1.00 91.19 84 LYS A O 1
ATOM 694 N N . VAL A 1 85 ? -3.811 2.099 -0.071 1.00 90.81 85 VAL A N 1
ATOM 695 C CA . VAL A 1 85 ? -3.620 2.507 1.333 1.00 90.81 85 VAL A CA 1
ATOM 696 C C . VAL A 1 85 ? -3.649 4.024 1.488 1.00 90.81 85 VAL A C 1
ATOM 698 O O . VAL A 1 85 ? -4.297 4.538 2.399 1.00 90.81 85 VAL A O 1
ATOM 701 N N . VAL A 1 86 ? -2.961 4.742 0.599 1.00 89.88 86 VAL A N 1
ATOM 702 C CA . VAL A 1 86 ? -2.760 6.191 0.708 1.00 89.88 86 VAL A CA 1
ATOM 703 C C . VAL A 1 86 ? -3.831 6.940 -0.070 1.00 89.88 86 VAL A C 1
ATOM 705 O O . VAL A 1 86 ? -4.523 7.778 0.503 1.00 89.88 86 VAL A O 1
ATOM 708 N N . LEU A 1 87 ? -4.020 6.598 -1.347 1.00 88.12 87 LEU A N 1
ATOM 709 C CA . LEU A 1 87 ? -5.007 7.271 -2.201 1.00 88.12 87 LEU A CA 1
ATOM 710 C C . LEU A 1 87 ? -6.433 6.752 -1.995 1.00 88.12 87 LEU A C 1
ATOM 712 O O . LEU A 1 87 ? -7.385 7.394 -2.435 1.00 88.12 87 LEU A O 1
ATOM 716 N N . LYS A 1 88 ? -6.584 5.603 -1.321 1.00 85.62 88 LYS A N 1
ATOM 717 C CA . LYS A 1 88 ? -7.872 4.949 -1.033 1.00 85.62 88 LYS A CA 1
ATOM 718 C C . LYS A 1 88 ? -8.746 4.793 -2.283 1.00 85.62 88 LYS A C 1
ATOM 720 O O . LYS A 1 88 ? -9.974 4.848 -2.205 1.00 85.62 88 LYS A O 1
ATOM 725 N N . LYS A 1 89 ? -8.115 4.599 -3.445 1.00 79.50 89 LYS A N 1
ATOM 726 C CA . LYS A 1 89 ? -8.815 4.389 -4.710 1.00 79.50 89 LYS A CA 1
ATOM 727 C C . LYS A 1 89 ? -9.309 2.950 -4.755 1.00 79.50 89 LYS A C 1
ATOM 729 O O . LYS A 1 89 ? -8.522 2.005 -4.740 1.00 79.50 89 LYS A O 1
ATOM 734 N N . ASN A 1 90 ? -10.628 2.800 -4.800 1.00 80.12 90 ASN A N 1
ATOM 735 C CA . ASN A 1 90 ? -11.290 1.514 -4.950 1.00 80.12 90 ASN A CA 1
ATOM 736 C C . ASN A 1 90 ? -11.752 1.381 -6.403 1.00 80.12 90 ASN A C 1
ATOM 738 O O . ASN A 1 90 ? -12.804 1.922 -6.738 1.00 80.12 90 ASN A O 1
ATOM 742 N N . PRO A 1 91 ? -10.970 0.722 -7.277 1.00 86.38 91 PRO A N 1
ATOM 743 C CA . PRO A 1 91 ? -11.427 0.440 -8.629 1.00 86.38 91 PRO A CA 1
ATOM 744 C C . PRO A 1 91 ? -12.644 -0.490 -8.587 1.00 86.38 91 PRO A C 1
ATOM 746 O O . PRO A 1 91 ? -12.784 -1.297 -7.662 1.00 86.38 91 PRO A O 1
ATOM 749 N N . GLU A 1 92 ? -13.482 -0.420 -9.620 1.00 86.50 92 GLU A N 1
ATOM 750 C CA . GLU A 1 92 ? -14.578 -1.376 -9.821 1.00 86.50 92 GLU A CA 1
ATOM 751 C C . GLU A 1 92 ? -14.037 -2.813 -9.880 1.00 86.50 92 GLU A C 1
ATOM 753 O O . GLU A 1 92 ? -14.508 -3.701 -9.164 1.00 86.50 92 GLU A O 1
ATOM 758 N N . ASP A 1 93 ? -12.959 -3.022 -10.645 1.00 88.81 93 ASP A N 1
ATOM 759 C CA . ASP A 1 93 ? -12.220 -4.282 -10.654 1.00 88.81 93 ASP A CA 1
ATOM 760 C C . ASP A 1 93 ? -11.221 -4.357 -9.488 1.00 88.81 93 ASP A C 1
ATOM 762 O O . ASP A 1 93 ? -10.069 -3.915 -9.562 1.00 88.81 93 ASP A O 1
ATOM 766 N N . LYS A 1 94 ? -11.650 -4.995 -8.395 1.00 88.25 94 LYS A N 1
ATOM 767 C CA . LYS A 1 94 ? -10.814 -5.242 -7.208 1.00 88.25 94 LYS A CA 1
ATOM 768 C C . LYS A 1 94 ? -9.589 -6.117 -7.491 1.00 88.25 94 LYS A C 1
ATOM 770 O O . LYS A 1 94 ? -8.673 -6.137 -6.665 1.00 88.25 94 LYS A O 1
ATOM 775 N N . ASN A 1 95 ? -9.536 -6.847 -8.611 1.00 89.88 95 ASN A N 1
ATOM 776 C CA . ASN A 1 95 ? -8.369 -7.663 -8.953 1.00 89.88 95 ASN A CA 1
ATOM 777 C C . ASN A 1 95 ? -7.142 -6.813 -9.294 1.00 89.88 95 ASN A C 1
ATOM 779 O O . ASN A 1 95 ? -6.020 -7.283 -9.104 1.00 89.88 95 ASN A O 1
ATOM 783 N N . LEU A 1 96 ? -7.333 -5.547 -9.683 1.00 92.44 96 LEU A N 1
ATOM 784 C CA . LEU A 1 96 ? -6.233 -4.612 -9.939 1.00 9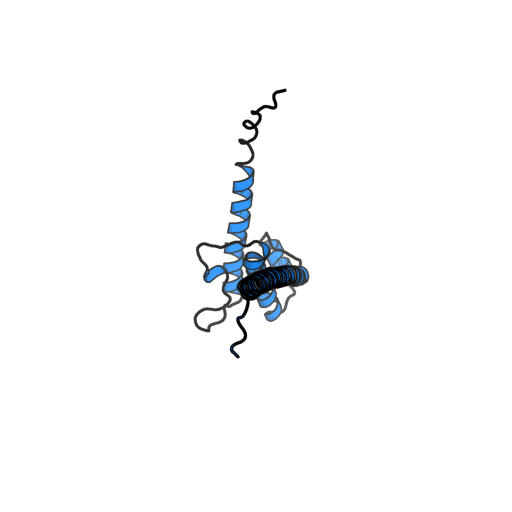2.44 96 LEU A CA 1
ATOM 785 C C . LEU A 1 96 ? -5.367 -4.360 -8.694 1.00 92.44 96 LEU A C 1
ATOM 787 O O . LEU A 1 96 ? -4.183 -4.064 -8.817 1.00 92.44 96 LEU A O 1
ATOM 791 N N . LEU A 1 97 ? -5.938 -4.516 -7.494 1.00 92.88 97 LEU A N 1
ATOM 792 C CA . LEU A 1 97 ? -5.239 -4.330 -6.217 1.00 92.88 97 LEU A CA 1
ATOM 793 C C . LEU A 1 97 ? -4.620 -5.624 -5.657 1.00 92.88 97 LEU A C 1
ATOM 795 O O . LEU A 1 97 ? -4.079 -5.613 -4.548 1.00 92.88 97 LEU A O 1
ATOM 799 N N . LYS A 1 98 ? -4.743 -6.752 -6.366 1.00 93.00 98 LYS A N 1
ATOM 800 C CA . LYS A 1 98 ? -4.223 -8.055 -5.931 1.00 93.00 98 LYS A CA 1
ATOM 801 C C . LYS A 1 98 ? -2.817 -8.305 -6.476 1.00 93.00 98 LYS A C 1
ATOM 803 O O . LYS A 1 98 ? -2.403 -7.738 -7.483 1.00 93.00 98 LYS A O 1
ATOM 808 N N . PHE A 1 99 ? -2.101 -9.209 -5.809 1.00 95.56 99 PHE A N 1
ATOM 809 C CA . PHE A 1 99 ? -0.758 -9.659 -6.203 1.00 95.56 99 PHE A CA 1
ATOM 810 C C . PHE A 1 99 ? -0.704 -11.141 -6.591 1.00 95.56 99 PHE A C 1
ATOM 812 O O . PHE A 1 99 ? 0.344 -11.641 -7.005 1.00 95.56 99 PHE A O 1
ATOM 819 N N . SER A 1 100 ? -1.819 -11.845 -6.423 1.00 94.38 100 SER A N 1
ATOM 820 C CA . SER A 1 100 ? -2.001 -13.246 -6.771 1.00 94.38 100 SER A CA 1
ATOM 821 C C . SER A 1 100 ? -3.486 -13.556 -6.944 1.00 94.38 100 SER A C 1
ATOM 823 O O . SER A 1 100 ? -4.350 -12.859 -6.400 1.00 94.38 100 SER A O 1
ATOM 825 N N . VAL A 1 101 ? -3.771 -14.624 -7.684 1.00 92.06 101 VAL A N 1
ATOM 826 C CA . VAL A 1 101 ? -5.098 -15.234 -7.824 1.00 92.06 101 VAL A CA 1
ATOM 827 C C . VAL A 1 101 ? -4.916 -16.737 -7.682 1.00 92.06 101 VAL A C 1
ATOM 829 O O . VAL A 1 101 ? -4.007 -17.295 -8.285 1.00 92.06 101 VAL A O 1
ATOM 832 N N . GLU A 1 102 ? -5.738 -17.374 -6.843 1.00 91.00 102 GLU A N 1
ATOM 833 C CA . GLU A 1 102 ? -5.759 -18.841 -6.686 1.00 91.00 102 GLU A CA 1
ATOM 834 C C . GLU A 1 102 ? -4.373 -19.449 -6.386 1.00 91.00 102 GLU A C 1
ATOM 836 O O . GLU A 1 102 ? -3.984 -20.478 -6.923 1.00 91.00 102 GLU A O 1
ATOM 841 N N . GLY A 1 103 ? -3.580 -18.772 -5.549 1.00 90.12 103 GLY A N 1
ATOM 842 C CA . GLY A 1 103 ? -2.221 -19.207 -5.194 1.00 90.12 103 GLY A CA 1
ATOM 843 C C . GLY A 1 103 ? -1.142 -18.863 -6.229 1.00 90.12 103 GLY A C 1
ATOM 844 O O . GLY A 1 103 ? 0.041 -18.852 -5.891 1.00 90.12 103 GLY A O 1
ATOM 845 N N . ASN A 1 104 ? -1.523 -18.467 -7.444 1.00 93.44 104 ASN A N 1
ATOM 846 C CA . ASN A 1 104 ? -0.595 -18.066 -8.496 1.00 93.44 104 ASN A CA 1
ATOM 847 C C . ASN A 1 104 ? -0.222 -16.587 -8.365 1.00 93.44 104 ASN A C 1
ATOM 849 O O . ASN A 1 104 ? -1.078 -15.700 -8.405 1.00 93.44 104 ASN A O 1
ATOM 853 N N . LYS A 1 105 ? 1.075 -16.310 -8.195 1.00 94.94 105 LYS A N 1
ATOM 854 C CA . LYS A 1 105 ? 1.608 -14.942 -8.113 1.00 94.94 105 LYS A CA 1
ATOM 855 C C . LYS A 1 105 ? 1.531 -14.261 -9.476 1.00 94.94 105 LYS A C 1
ATOM 857 O O . LYS A 1 105 ? 1.848 -14.868 -10.495 1.00 94.94 105 LYS A O 1
ATOM 862 N N . PHE A 1 106 ? 1.172 -12.983 -9.481 1.00 95.38 106 PHE A N 1
ATOM 863 C CA . PHE A 1 106 ? 1.195 -12.190 -10.702 1.00 95.38 106 PHE A CA 1
ATOM 864 C C . PHE A 1 106 ? 2.626 -11.959 -11.184 1.00 95.38 106 PHE A C 1
ATOM 866 O O . PHE A 1 106 ? 3.529 -11.647 -10.404 1.00 95.38 106 PHE A O 1
ATOM 873 N N . THR A 1 107 ? 2.808 -12.091 -12.493 1.00 95.75 107 THR A N 1
ATOM 874 C CA . THR A 1 107 ? 4.039 -11.715 -13.192 1.00 95.75 107 THR A CA 1
ATOM 875 C C . THR A 1 107 ? 4.229 -10.198 -13.166 1.00 95.75 107 THR A C 1
ATOM 877 O O . THR A 1 107 ? 3.273 -9.440 -12.987 1.00 95.75 107 THR A O 1
ATOM 880 N N . LEU A 1 108 ? 5.457 -9.727 -13.409 1.00 95.31 108 LEU A N 1
ATOM 881 C CA . LEU A 1 108 ? 5.734 -8.291 -13.508 1.00 95.31 108 LEU A CA 1
ATOM 882 C C . LEU A 1 108 ? 4.847 -7.609 -14.562 1.00 95.31 108 LEU A C 1
ATOM 884 O O . LEU A 1 108 ? 4.286 -6.556 -14.288 1.00 95.31 108 LEU A O 1
ATOM 888 N N . ASN A 1 109 ? 4.651 -8.230 -15.728 1.00 95.81 109 ASN A N 1
ATOM 889 C CA . ASN A 1 109 ? 3.822 -7.665 -16.797 1.00 95.81 109 ASN A CA 1
ATOM 890 C C . ASN A 1 109 ? 2.356 -7.495 -16.373 1.00 95.81 109 ASN A C 1
ATOM 892 O O . ASN A 1 109 ? 1.746 -6.469 -16.668 1.00 95.81 109 ASN A O 1
ATOM 896 N N . GLN A 1 110 ? 1.802 -8.463 -15.637 1.00 96.12 110 GLN A N 1
ATOM 897 C CA . GLN A 1 110 ? 0.452 -8.353 -15.075 1.00 96.12 110 GLN A CA 1
ATOM 898 C C . GLN A 1 110 ? 0.368 -7.228 -14.036 1.00 96.12 110 GLN A C 1
ATOM 900 O O . GLN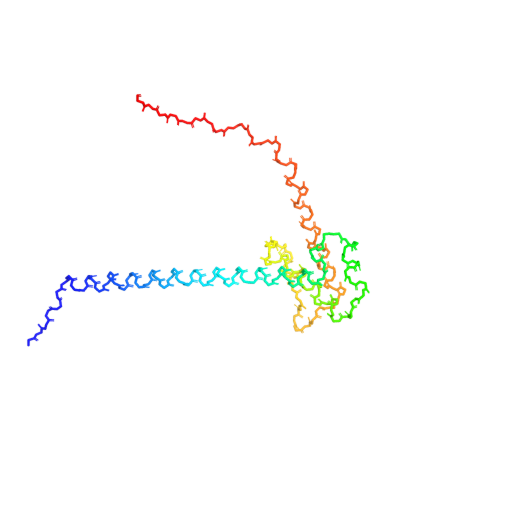 A 1 110 ? -0.574 -6.439 -14.055 1.00 96.12 110 GLN A O 1
ATOM 905 N N . LEU A 1 111 ? 1.373 -7.107 -13.164 1.00 96.44 111 LEU A N 1
ATOM 906 C CA . LEU A 1 111 ? 1.434 -6.030 -12.173 1.00 96.44 111 LEU A CA 1
ATOM 907 C C . LEU A 1 111 ? 1.553 -4.648 -12.836 1.00 96.44 111 LEU A C 1
ATOM 909 O O . LEU A 1 111 ? 0.852 -3.722 -12.438 1.00 96.44 111 LEU A O 1
ATOM 913 N N . LEU A 1 112 ? 2.376 -4.509 -13.878 1.00 95.25 112 LEU A N 1
ATOM 914 C CA . LEU A 1 112 ? 2.521 -3.268 -14.646 1.00 95.25 112 LEU A CA 1
ATOM 915 C C . LEU A 1 112 ? 1.212 -2.872 -15.337 1.00 95.25 112 LEU A C 1
ATOM 917 O O . LEU A 1 112 ? 0.833 -1.699 -15.326 1.00 95.25 112 LEU A O 1
ATOM 921 N N . LEU A 1 113 ? 0.491 -3.845 -15.903 1.00 94.12 113 LEU A N 1
ATOM 922 C CA . LEU A 1 113 ? -0.822 -3.609 -16.499 1.00 94.12 113 LEU A CA 1
ATOM 923 C C . LEU A 1 113 ? -1.832 -3.126 -15.450 1.00 94.12 113 LEU A C 1
ATOM 925 O O . LEU A 1 113 ? -2.548 -2.152 -15.693 1.00 94.12 113 LEU A O 1
ATOM 929 N N . ASN A 1 114 ? -1.862 -3.773 -14.281 1.00 94.06 114 ASN A N 1
ATOM 930 C CA . ASN A 1 114 ? -2.732 -3.379 -13.175 1.00 94.06 114 ASN A CA 1
ATOM 931 C C . ASN A 1 114 ? -2.416 -1.962 -12.696 1.00 94.06 114 ASN A C 1
ATOM 933 O O . ASN A 1 114 ? -3.321 -1.134 -12.590 1.00 94.06 114 ASN A O 1
ATOM 937 N N . TRP A 1 115 ? -1.135 -1.657 -12.477 1.00 93.44 115 TRP A N 1
ATOM 938 C CA . TRP A 1 115 ? -0.690 -0.316 -12.110 1.00 93.44 115 TRP A CA 1
ATOM 939 C C . TRP A 1 115 ? -1.124 0.727 -13.145 1.00 93.44 115 TRP A C 1
ATOM 941 O O . TRP A 1 115 ? -1.711 1.737 -12.769 1.00 93.44 115 TRP A O 1
ATOM 951 N N . ARG A 1 116 ? -0.927 0.472 -14.444 1.00 90.94 116 ARG A N 1
ATOM 952 C CA . ARG A 1 116 ? -1.297 1.423 -15.504 1.00 90.94 116 ARG A CA 1
ATOM 953 C C . ARG A 1 116 ? -2.797 1.720 -15.516 1.00 90.94 116 ARG A C 1
ATOM 955 O O . ARG A 1 116 ? -3.195 2.871 -15.676 1.00 90.94 116 ARG A O 1
ATOM 962 N N . ARG A 1 117 ? -3.636 0.698 -15.315 1.00 90.94 117 ARG A N 1
ATOM 963 C CA . ARG A 1 117 ? -5.093 0.874 -15.187 1.00 90.94 117 ARG A CA 1
ATOM 964 C C . ARG A 1 117 ? -5.447 1.735 -13.969 1.00 90.94 117 ARG A C 1
ATOM 966 O O . ARG A 1 117 ? -6.260 2.644 -14.091 1.00 90.94 117 ARG A O 1
ATOM 973 N N . LEU A 1 118 ? -4.802 1.503 -12.826 1.00 90.31 118 LEU A N 1
ATOM 974 C CA . LEU A 1 118 ? -5.001 2.298 -11.606 1.00 90.31 118 LEU A CA 1
ATOM 975 C C . LEU A 1 118 ? -4.516 3.751 -11.750 1.00 90.31 118 LEU A C 1
ATOM 977 O O . LEU A 1 118 ? -5.184 4.676 -11.287 1.00 90.31 118 LEU A O 1
ATOM 981 N N . ALA A 1 119 ? -3.374 3.967 -12.404 1.00 86.50 119 ALA A N 1
ATOM 982 C CA . ALA A 1 119 ? -2.833 5.298 -12.664 1.00 86.50 119 ALA A CA 1
ATOM 983 C C . ALA A 1 119 ? -3.788 6.118 -13.546 1.00 86.50 119 ALA A C 1
ATOM 985 O O . ALA A 1 119 ? -4.113 7.254 -13.205 1.00 86.50 119 ALA A O 1
ATOM 986 N N . ASN A 1 120 ? -4.341 5.509 -14.600 1.00 84.06 120 ASN A N 1
ATOM 987 C CA . ASN A 1 120 ? -5.334 6.157 -15.458 1.00 84.06 120 ASN A CA 1
ATOM 988 C C . ASN A 1 120 ? -6.603 6.564 -14.692 1.00 84.06 120 ASN A C 1
ATOM 990 O O . ASN A 1 120 ? -7.090 7.671 -14.896 1.00 84.06 120 ASN A O 1
ATOM 994 N N . LEU A 1 121 ? -7.099 5.722 -13.774 1.00 80.19 121 LEU A N 1
ATOM 995 C CA . LEU A 1 121 ? -8.245 6.063 -12.911 1.00 80.19 121 LEU A CA 1
ATOM 996 C C . LEU A 1 121 ? -7.951 7.245 -11.978 1.00 80.19 121 LEU A C 1
ATOM 998 O O . LEU A 1 121 ? -8.851 7.987 -11.584 1.00 80.19 121 LEU A O 1
ATOM 1002 N N . THR A 1 122 ? -6.689 7.407 -11.583 1.00 72.25 122 THR A N 1
ATOM 1003 C CA . THR A 1 122 ? -6.269 8.529 -10.741 1.00 72.25 122 THR A CA 1
ATOM 1004 C C . THR A 1 122 ? -6.269 9.819 -11.554 1.00 72.25 122 THR A C 1
ATOM 1006 O O . THR A 1 122 ? -6.840 10.806 -11.104 1.00 72.25 122 THR A O 1
ATOM 1009 N N . ILE A 1 123 ? -5.705 9.790 -12.764 1.00 69.12 123 ILE A N 1
ATOM 1010 C CA . ILE A 1 123 ? -5.635 10.952 -13.660 1.00 69.12 123 ILE A CA 1
ATOM 1011 C C . ILE A 1 123 ? -7.037 11.393 -14.102 1.00 69.12 123 ILE A C 1
ATOM 1013 O O . ILE A 1 123 ? -7.349 12.575 -14.006 1.00 69.12 123 ILE A O 1
ATOM 1017 N N . SER A 1 124 ? -7.917 10.463 -14.494 1.00 60.25 124 SER A N 1
ATOM 1018 C CA . SER A 1 124 ? -9.282 10.802 -14.930 1.00 60.25 124 SER A CA 1
ATOM 1019 C C . SER A 1 124 ? -10.133 11.435 -13.822 1.00 60.25 124 SER A C 1
ATOM 1021 O O . SER A 1 124 ? -11.045 12.207 -14.094 1.00 60.25 124 SER A O 1
ATOM 1023 N N . CYS A 1 125 ? -9.843 11.117 -12.558 1.00 53.00 125 CYS A N 1
ATOM 1024 C CA . CYS A 1 125 ? -10.509 11.724 -11.407 1.00 53.00 125 CYS A CA 1
ATOM 1025 C C . CYS A 1 125 ? -10.005 13.148 -11.120 1.00 53.00 125 CYS A C 1
ATOM 1027 O O . CYS A 1 125 ? -10.764 13.962 -10.598 1.00 53.00 125 CYS A O 1
ATOM 1029 N N . VAL A 1 126 ? -8.739 13.442 -11.434 1.00 52.25 126 VAL A N 1
ATOM 1030 C CA . VAL A 1 126 ? -8.169 14.791 -11.304 1.00 52.25 126 VAL A CA 1
ATOM 1031 C C . VAL A 1 126 ? -8.741 15.706 -12.387 1.00 52.25 126 VAL A C 1
ATOM 1033 O O . VAL A 1 126 ? -9.196 16.794 -12.058 1.00 52.25 126 VAL A O 1
ATOM 1036 N N . THR A 1 127 ? -8.854 15.235 -13.634 1.00 44.72 127 THR A N 1
ATOM 1037 C CA . THR A 1 127 ? -9.434 16.036 -14.728 1.00 44.72 127 THR A CA 1
ATOM 1038 C C . THR A 1 127 ? -10.926 16.321 -14.532 1.00 44.72 127 THR A C 1
ATOM 1040 O O . THR A 1 127 ? -11.381 17.412 -14.838 1.00 44.72 127 THR A O 1
ATOM 1043 N N . PHE A 1 128 ? -11.696 15.393 -13.950 1.00 41.31 128 PHE A N 1
ATOM 1044 C CA . PHE A 1 128 ? -13.107 15.652 -13.611 1.00 41.31 128 PHE A CA 1
ATOM 1045 C C . PHE A 1 128 ? -13.296 16.643 -12.452 1.00 41.31 128 PHE A C 1
ATOM 1047 O O . PHE A 1 128 ? -14.379 17.200 -12.306 1.00 41.31 128 PHE A O 1
ATOM 1054 N N . SER A 1 129 ? -12.273 16.850 -11.614 1.00 45.38 129 SER A N 1
ATOM 1055 C CA . SER A 1 129 ? -12.365 17.755 -10.459 1.00 45.38 129 SER A CA 1
ATOM 1056 C C . SER A 1 129 ? -12.068 19.216 -10.822 1.00 45.38 129 SER A C 1
ATOM 1058 O O . SER A 1 129 ? -12.472 20.106 -10.078 1.00 45.38 129 SER A O 1
ATOM 1060 N N . GLU A 1 130 ? -11.401 19.476 -11.953 1.00 45.16 130 GLU A N 1
ATOM 1061 C CA . GLU A 1 130 ? -11.154 20.839 -12.450 1.00 45.16 130 GLU A CA 1
ATOM 1062 C C . GLU A 1 130 ? -12.381 21.435 -13.167 1.00 45.16 130 GLU A C 1
ATOM 1064 O O . GLU A 1 130 ? -12.624 22.633 -13.040 1.00 45.16 130 GLU A O 1
ATOM 1069 N N . ASP A 1 131 ? -13.232 20.617 -13.799 1.00 42.94 131 ASP A N 1
ATOM 1070 C CA . ASP A 1 131 ? -14.389 21.116 -14.566 1.00 42.94 131 ASP A CA 1
ATOM 1071 C C . ASP A 1 131 ? -15.662 21.375 -13.732 1.00 42.94 131 ASP A C 1
ATOM 1073 O O . ASP A 1 131 ? -16.608 21.994 -14.219 1.00 42.94 131 ASP A O 1
ATOM 1077 N N . THR A 1 132 ? -15.714 20.965 -12.458 1.00 46.47 132 THR A N 1
ATOM 1078 C CA . THR A 1 132 ? -16.882 21.220 -11.582 1.00 46.47 132 THR A CA 1
ATOM 1079 C C . THR A 1 132 ? -16.639 22.252 -10.480 1.00 46.47 132 THR A C 1
ATOM 1081 O O . THR A 1 132 ? -17.562 22.577 -9.738 1.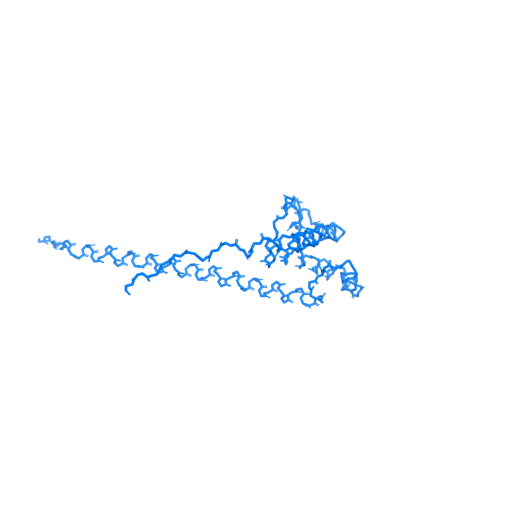00 46.47 132 THR A O 1
ATOM 1084 N N . ALA A 1 133 ? -15.434 22.820 -10.376 1.00 43.38 133 ALA A N 1
ATOM 1085 C CA . ALA A 1 133 ? -15.122 23.858 -9.387 1.00 43.38 133 ALA A CA 1
ATOM 1086 C C . ALA A 1 133 ? -15.556 25.282 -9.812 1.00 43.38 133 ALA A C 1
ATOM 1088 O O . ALA A 1 133 ? -15.269 26.242 -9.105 1.00 43.38 133 ALA A O 1
ATOM 1089 N N . SER A 1 134 ? -16.257 25.439 -10.945 1.00 43.91 134 SER A N 1
ATOM 1090 C CA . SER A 1 134 ? -16.671 26.752 -11.470 1.00 43.91 134 SER A CA 1
ATOM 1091 C C . SER A 1 134 ? -18.114 27.166 -11.136 1.00 43.91 134 SER A C 1
ATOM 1093 O O . SER A 1 134 ? -18.510 28.272 -11.502 1.00 43.91 134 SER A O 1
ATOM 1095 N N . VAL A 1 135 ? -18.928 26.347 -10.459 1.00 45.81 135 VAL A N 1
ATOM 1096 C CA . VAL A 1 135 ? -20.311 26.748 -10.117 1.00 45.81 135 VAL A CA 1
ATOM 1097 C C . VAL A 1 135 ? -20.724 26.232 -8.739 1.00 45.81 135 VAL A C 1
ATOM 1099 O O . VAL A 1 135 ? -21.585 25.368 -8.618 1.00 45.81 135 VAL A O 1
ATOM 1102 N N . ALA A 1 136 ? -20.111 26.756 -7.679 1.00 43.00 136 ALA A N 1
ATOM 1103 C CA . ALA A 1 136 ? -20.656 26.640 -6.323 1.00 43.00 136 ALA A CA 1
ATOM 1104 C C . ALA A 1 136 ? -20.073 27.710 -5.387 1.00 43.00 136 ALA A C 1
ATOM 1106 O O . ALA A 1 136 ? -19.543 27.380 -4.334 1.00 43.00 136 ALA A O 1
ATOM 1107 N N . ASP A 1 137 ? -20.164 28.990 -5.760 1.00 40.09 137 ASP A N 1
ATOM 1108 C CA . ASP A 1 137 ? -19.844 30.087 -4.832 1.00 40.09 137 ASP A CA 1
ATOM 1109 C C . ASP A 1 137 ? -20.889 31.215 -4.895 1.00 40.09 137 ASP A C 1
ATOM 1111 O O . ASP A 1 137 ? -20.604 32.400 -5.053 1.00 40.09 137 ASP A O 1
ATOM 1115 N N . SER A 1 138 ? -22.166 30.832 -4.823 1.00 47.22 138 SER A N 1
ATOM 1116 C CA . SER A 1 138 ? -23.267 31.759 -4.531 1.00 47.22 138 SER A CA 1
ATOM 1117 C C . SER A 1 138 ? -24.500 31.016 -4.041 1.00 47.22 138 SER A C 1
ATOM 1119 O O . SER A 1 138 ? -25.435 30.790 -4.798 1.00 47.22 138 SER A O 1
ATOM 1121 N N . ALA A 1 139 ? -24.488 30.622 -2.767 1.00 46.53 139 ALA A N 1
ATOM 1122 C CA . ALA A 1 139 ? -25.677 30.580 -1.909 1.00 46.53 139 ALA A CA 1
ATOM 1123 C C . ALA A 1 139 ? -25.295 30.016 -0.535 1.00 46.53 139 ALA A C 1
ATOM 1125 O O . ALA A 1 139 ? -25.318 28.807 -0.346 1.00 46.53 139 ALA A O 1
ATOM 1126 N N . CYS A 1 140 ? -24.934 30.891 0.410 1.00 37.44 140 CYS A N 1
ATOM 1127 C CA . CYS A 1 140 ? -25.178 30.695 1.848 1.00 37.44 140 CYS A CA 1
ATOM 1128 C C . CYS A 1 140 ? -24.700 31.918 2.647 1.00 37.44 140 CYS A C 1
ATOM 1130 O O . CYS A 1 140 ? -23.680 31.876 3.329 1.00 37.44 140 CYS A O 1
ATOM 1132 N N . ARG A 1 141 ? -25.456 33.022 2.592 1.00 40.97 141 ARG A N 1
ATOM 1133 C CA . ARG A 1 141 ? -25.540 33.970 3.716 1.00 40.97 141 ARG A CA 1
ATOM 1134 C C . ARG A 1 141 ? -26.970 34.468 3.878 1.00 40.97 141 ARG A C 1
ATOM 1136 O O . ARG A 1 141 ? -27.357 35.537 3.425 1.00 40.97 141 ARG A O 1
ATOM 1143 N N . THR A 1 142 ? -27.743 33.653 4.571 1.00 42.47 142 THR A N 1
ATOM 1144 C CA . THR A 1 142 ? -28.865 34.067 5.415 1.00 42.47 142 THR A CA 1
ATOM 1145 C C . THR A 1 142 ? -28.746 33.116 6.608 1.00 42.47 142 THR A C 1
ATOM 1147 O O . THR A 1 142 ? -28.585 31.918 6.404 1.00 42.47 142 THR A O 1
ATOM 1150 N N . VAL A 1 143 ? -28.590 33.576 7.847 1.00 37.69 143 VAL A N 1
ATOM 1151 C CA . VAL A 1 143 ? -29.704 33.959 8.721 1.00 37.69 143 VAL A CA 1
ATOM 1152 C C . VAL A 1 143 ? -29.127 34.598 10.007 1.00 37.69 143 VAL A C 1
ATOM 1154 O O . VAL A 1 143 ? -28.210 34.047 10.608 1.00 37.69 143 VAL A O 1
ATOM 1157 N N . THR A 1 144 ? -29.661 35.787 10.325 1.00 43.22 144 THR A N 1
ATOM 1158 C CA . THR A 1 144 ? -29.915 36.460 11.624 1.00 43.22 144 THR A CA 1
ATOM 1159 C C . THR A 1 144 ? -28.949 36.348 12.810 1.00 43.22 144 THR A C 1
ATOM 1161 O O . THR A 1 144 ? -28.625 35.259 13.267 1.00 43.22 144 THR A O 1
ATOM 1164 N N . ASN A 1 145 ? -28.727 37.491 13.468 1.00 38.88 145 ASN A N 1
ATOM 1165 C CA . ASN A 1 145 ? -29.025 37.599 14.897 1.00 38.88 145 ASN A CA 1
ATOM 1166 C C . ASN A 1 145 ? -29.741 38.929 15.168 1.00 38.88 145 ASN A C 1
ATOM 1168 O O . ASN A 1 145 ? -29.209 40.001 14.887 1.00 38.88 145 ASN A O 1
ATOM 1172 N N . GLU A 1 146 ? -30.964 38.807 15.674 1.00 42.66 146 GLU A N 1
ATOM 1173 C CA . GLU A 1 146 ? -31.705 39.840 16.390 1.00 42.66 146 GLU A CA 1
ATOM 1174 C C . GLU A 1 146 ? -31.051 40.042 17.763 1.00 42.66 146 GLU A C 1
ATOM 1176 O O . GLU A 1 146 ? -30.831 39.064 18.479 1.00 42.66 146 GLU A O 1
ATOM 1181 N N . THR A 1 147 ? -30.746 41.280 18.148 1.00 41.75 147 THR A N 1
ATOM 1182 C CA . THR A 1 147 ? -31.313 41.940 19.342 1.00 41.75 147 THR A CA 1
ATOM 1183 C C . THR A 1 147 ? -31.033 43.435 19.286 1.00 41.75 147 THR A C 1
ATOM 1185 O O . THR A 1 147 ? -29.903 43.805 18.895 1.00 41.75 147 THR A O 1
#

Foldseek 3Di:
DDPPPPPVNVVVVVVVVVVVVVVVVVVVVVVVVVVLVVLLVVLQVQLVVQVGADLDPVSLCVSCVPDDLVVLLSNLLSNLVCCCRPVVDDDPPNCLSDQDDPPHGDHSVSSVVSSVVSSVVVVVVVVVVVVPPPPDDDDDDDDDDDD

Radius of gyration: 26.01 Å; Cα contacts (8 Å, |Δi|>4): 77; chains: 1; bounding box: 50×61×76 Å

Sequence (147 aa):
MARENSPKMLQHYKEQKHIEILQKKKDEAISKQQRKNDEIIKTKGDIDTYGGQWVLKKDMERALENLSMSQKVDAVKGQIKYQKVVLKKNPEDKNLLKFSVEGNKFTLNQLLLNWRRLANLTISCVTFSEDTASVADSACRTVTNET

Mean predicted aligned error: 11.42 Å

Secondary structure (DSSP, 8-state):
------HHHHHHHHHHHHHHHHHHHHHHHHHHHHHHHHHHHHHHHHHHTTTS---SHHHHHHHHTT--HHHHHHHHHHHHHHHHHTS----SSGGGG-SEETTEEPPHHHHHHHHHHHHHHHHHHHHHHHSSTTS--S---------

Organism: Mytilus galloprovincialis (NCBI:txid29158)

Solvent-accessible surface area (backbone atoms only — not comparable to full-atom values): 8815 Å² total; per-residue (Å²): 137,82,82,77,76,51,70,67,59,58,49,52,51,52,51,51,53,50,50,52,52,52,49,52,53,50,53,51,50,51,52,54,50,49,54,52,51,52,50,39,53,49,43,51,53,61,26,46,77,50,75,38,85,62,79,49,73,68,53,45,51,64,51,42,69,88,48,54,75,67,54,41,43,51,50,50,50,32,53,36,47,32,38,48,67,66,68,59,58,78,60,91,61,63,68,50,72,52,65,54,58,97,89,44,69,58,50,60,70,56,47,51,53,28,40,52,55,54,37,50,58,52,52,57,54,54,61,59,55,66,75,61,72,82,78,81,90,83,86,87,89,82,83,87,82,90,131

pLDDT: mean 82.26, std 19.05, range [37.44, 97.0]